Protein AF-A0A3D0M7G5-F1 (afdb_monomer)

Secondary structure (DSSP, 8-state):
---S---EEE-S-HHHHHH-SEEEEEEEES-TTS-TT-TTEEEE--TTSSS-EEEEEEEEEEEEGGG---------HHHHHHHHHHHHHHHT----HHHHHHHHT--------

Structure (mmCIF, N/CA/C/O backbone):
data_AF-A0A3D0M7G5-F1
#
_entry.id   AF-A0A3D0M7G5-F1
#
loop_
_atom_site.group_PDB
_atom_site.id
_atom_site.type_symbol
_atom_site.label_atom_id
_atom_site.label_alt_id
_atom_site.label_comp_id
_atom_site.label_asym_id
_atom_site.label_entity_id
_atom_site.label_seq_id
_atom_site.pdbx_PDB_ins_code
_atom_site.Cartn_x
_atom_site.Cartn_y
_atom_site.Cartn_z
_atom_site.occupancy
_atom_site.B_iso_or_equiv
_atom_site.auth_seq_id
_atom_site.auth_comp_id
_atom_site.auth_asym_id
_atom_site.auth_atom_id
_atom_site.pdbx_PDB_model_num
ATOM 1 N N . GLU A 1 1 ? -0.540 -16.260 7.891 1.00 42.69 1 GLU A N 1
ATOM 2 C CA . GLU A 1 1 ? -0.701 -14.827 7.541 1.00 42.69 1 GLU A CA 1
ATOM 3 C C . GLU A 1 1 ? -0.282 -13.992 8.746 1.00 42.69 1 GLU A C 1
ATOM 5 O O . GLU A 1 1 ? -0.493 -14.466 9.854 1.00 42.69 1 GLU A O 1
ATOM 10 N N . GLN A 1 2 ? 0.351 -12.820 8.593 1.00 46.84 2 GLN A N 1
ATOM 11 C CA . GLN A 1 2 ? 0.602 -11.974 9.773 1.00 46.84 2 GLN A CA 1
ATOM 12 C C . GLN A 1 2 ? -0.744 -11.446 10.289 1.00 46.84 2 GLN A C 1
ATOM 14 O O . GLN A 1 2 ? -1.400 -10.679 9.589 1.00 46.84 2 GLN A O 1
ATOM 19 N N . GLY A 1 3 ? -1.173 -11.926 11.460 1.00 53.62 3 GLY A N 1
ATOM 20 C CA . GLY A 1 3 ? -2.425 -11.539 12.109 1.00 53.62 3 GLY A CA 1
ATOM 21 C C . GLY A 1 3 ? -2.358 -10.131 12.704 1.00 53.62 3 GLY A C 1
ATOM 22 O O . GLY A 1 3 ? -1.311 -9.717 13.200 1.00 53.62 3 GLY A O 1
ATOM 23 N N . GLY A 1 4 ? -3.474 -9.403 12.630 1.00 77.25 4 GLY A N 1
ATOM 24 C CA . GLY A 1 4 ? -3.638 -8.046 13.159 1.00 77.25 4 GLY A CA 1
ATOM 25 C C . GLY A 1 4 ? -4.325 -7.093 12.176 1.00 77.25 4 GLY A C 1
ATOM 26 O O . GLY A 1 4 ? -4.282 -7.295 10.961 1.00 77.25 4 GLY A O 1
ATOM 27 N N . VAL A 1 5 ? -4.955 -6.043 12.708 1.00 87.31 5 VAL A N 1
ATOM 28 C CA . VAL A 1 5 ? -5.423 -4.902 11.909 1.00 87.31 5 VAL A CA 1
ATOM 29 C C . VAL A 1 5 ? -4.198 -4.094 11.495 1.00 87.31 5 VAL A C 1
ATOM 31 O O . VAL A 1 5 ? -3.387 -3.713 12.338 1.00 87.31 5 VAL A O 1
ATOM 34 N N . ARG A 1 6 ? -4.037 -3.859 10.192 1.00 91.38 6 ARG A N 1
ATOM 35 C CA . ARG A 1 6 ? -2.918 -3.083 9.652 1.00 91.38 6 ARG A CA 1
ATOM 36 C C . ARG A 1 6 ? -3.380 -2.187 8.508 1.00 91.38 6 ARG A C 1
ATOM 38 O O . ARG A 1 6 ? -4.267 -2.606 7.759 1.00 91.38 6 ARG A O 1
ATOM 45 N N . PRO A 1 7 ? -2.758 -1.012 8.325 1.00 94.69 7 PRO A N 1
ATOM 46 C CA . PRO A 1 7 ? -2.998 -0.204 7.144 1.00 94.69 7 PRO A CA 1
ATOM 47 C C . PRO A 1 7 ? -2.583 -0.959 5.877 1.00 94.69 7 PRO A C 1
ATOM 49 O O . PRO A 1 7 ? -1.655 -1.779 5.876 1.00 94.69 7 PRO A O 1
ATOM 52 N N . VAL A 1 8 ? -3.280 -0.666 4.787 1.00 96.75 8 VAL A N 1
ATOM 53 C CA . VAL A 1 8 ? -2.975 -1.166 3.447 1.00 96.75 8 VAL A CA 1
ATOM 54 C C . VAL A 1 8 ? -3.086 -0.022 2.450 1.00 96.75 8 VAL A C 1
ATOM 56 O O . VAL A 1 8 ? -3.855 0.916 2.663 1.00 96.75 8 VAL A O 1
ATOM 59 N N . VAL A 1 9 ? -2.339 -0.109 1.354 1.00 97.69 9 VAL A N 1
ATOM 60 C CA . VAL A 1 9 ? -2.513 0.778 0.199 1.00 97.69 9 VAL A CA 1
ATOM 61 C C . VAL A 1 9 ? -3.336 0.036 -0.842 1.00 97.69 9 VAL A C 1
ATOM 63 O O . VAL A 1 9 ? -2.945 -1.050 -1.263 1.00 97.69 9 VAL A O 1
ATOM 66 N N . VAL A 1 10 ? -4.470 0.607 -1.251 1.00 98.12 10 VAL A N 1
ATOM 67 C CA . VAL A 1 10 ? -5.264 0.083 -2.371 1.00 98.12 10 VAL A CA 1
ATOM 68 C C . VAL A 1 10 ? -4.527 0.390 -3.674 1.00 98.12 10 VAL A C 1
ATOM 70 O O . VAL A 1 10 ? -4.207 1.543 -3.940 1.00 98.12 10 VAL A O 1
ATOM 73 N N . LEU A 1 11 ? -4.252 -0.652 -4.457 1.00 98.06 11 LEU A N 1
ATOM 74 C CA . LEU A 1 11 ? -3.514 -0.593 -5.726 1.00 98.06 11 LEU A CA 1
ATOM 75 C C . LEU A 1 11 ? -4.417 -0.798 -6.945 1.00 98.06 11 LEU A C 1
ATOM 77 O O . LEU A 1 11 ? -4.047 -0.482 -8.070 1.00 98.06 11 LEU A O 1
ATOM 81 N N . GLN A 1 12 ? -5.586 -1.399 -6.736 1.00 98.25 12 GLN A N 1
ATOM 82 C CA . GLN A 1 12 ? -6.529 -1.678 -7.808 1.00 98.25 12 GLN A CA 1
ATOM 83 C C . GLN A 1 12 ? -7.044 -0.373 -8.429 1.00 98.25 12 GLN A C 1
ATOM 85 O O . GLN A 1 12 ? -7.295 0.601 -7.722 1.00 98.25 12 GLN A O 1
ATOM 90 N N . ASN A 1 13 ? -7.230 -0.376 -9.750 1.00 97.31 13 ASN A N 1
ATOM 91 C CA . ASN A 1 13 ? -7.801 0.754 -10.480 1.00 97.31 13 ASN A CA 1
ATOM 92 C C . ASN A 1 13 ? -9.249 1.059 -10.047 1.00 97.31 13 ASN A C 1
ATOM 94 O O . ASN A 1 13 ? -9.960 0.191 -9.530 1.00 97.31 13 ASN A O 1
ATOM 98 N N . ASP A 1 14 ? -9.705 2.278 -10.329 1.00 97.38 14 ASP A N 1
ATOM 99 C CA . ASP A 1 14 ? -11.009 2.777 -9.880 1.00 97.38 14 ASP A CA 1
ATOM 100 C C . ASP A 1 14 ? -12.196 1.969 -10.410 1.00 97.38 14 ASP A C 1
ATOM 102 O O . ASP A 1 14 ? -13.146 1.713 -9.671 1.00 97.38 14 ASP A O 1
ATOM 106 N N . GLN A 1 15 ? -12.135 1.491 -11.656 1.00 97.81 15 GLN A N 1
ATOM 107 C CA . GLN A 1 15 ? -13.209 0.678 -12.229 1.00 97.81 15 GLN A CA 1
ATOM 108 C C . GLN A 1 15 ? -13.353 -0.660 -11.490 1.00 97.81 15 GLN A C 1
ATOM 110 O O . GLN A 1 15 ? -14.467 -1.089 -11.177 1.00 97.81 15 GLN A O 1
ATOM 115 N N . GLY A 1 16 ? -12.228 -1.303 -11.166 1.00 97.56 16 GLY A N 1
ATOM 116 C CA . GLY A 1 16 ? -12.200 -2.502 -10.335 1.00 97.56 16 GLY A CA 1
ATOM 117 C C . GLY A 1 16 ? -12.715 -2.213 -8.927 1.00 97.56 16 GLY A C 1
ATOM 118 O O . GLY A 1 16 ? -13.548 -2.959 -8.409 1.00 97.56 16 GLY A O 1
ATOM 119 N N . ASN A 1 17 ? -12.282 -1.095 -8.331 1.00 97.38 17 ASN A N 1
ATOM 120 C CA . ASN A 1 17 ? -12.744 -0.654 -7.014 1.00 97.38 17 ASN A CA 1
ATOM 121 C C . ASN A 1 17 ? -14.240 -0.360 -6.984 1.00 97.38 17 ASN A C 1
ATOM 123 O O . ASN A 1 17 ? -14.847 -0.530 -5.934 1.00 97.38 17 ASN A O 1
ATOM 127 N N . LEU A 1 18 ? -14.852 0.050 -8.092 1.00 97.19 18 LEU A N 1
ATOM 128 C CA . LEU A 1 18 ? -16.287 0.298 -8.163 1.00 97.19 18 LEU A CA 1
ATOM 129 C C . LEU A 1 18 ? -17.079 -1.010 -8.298 1.00 97.19 18 LEU A C 1
ATOM 131 O O . LEU A 1 18 ? -18.015 -1.241 -7.537 1.00 97.19 18 LEU A O 1
ATOM 135 N N . CYS A 1 19 ? -16.684 -1.883 -9.227 1.00 97.31 19 CYS A N 1
ATOM 136 C CA . CYS A 1 19 ? -17.498 -3.036 -9.622 1.00 97.31 19 CYS A CA 1
ATOM 137 C C . CYS A 1 19 ? -17.236 -4.322 -8.830 1.00 97.31 19 CYS A C 1
ATOM 139 O O . CYS A 1 19 ? -18.126 -5.164 -8.736 1.00 97.31 19 CYS A O 1
ATOM 141 N N . SER A 1 20 ? -16.031 -4.511 -8.289 1.00 96.38 20 SER A N 1
ATOM 142 C CA . SER A 1 20 ? -15.657 -5.769 -7.634 1.00 96.38 20 SER A CA 1
ATOM 143 C C . SER A 1 20 ? -16.056 -5.787 -6.151 1.00 96.38 20 SER A C 1
ATOM 145 O O . SER A 1 20 ? -15.963 -4.752 -5.485 1.00 96.38 20 SER A O 1
ATOM 147 N N . PRO A 1 21 ? -16.436 -6.941 -5.569 1.00 97.88 21 PRO A N 1
ATOM 148 C CA . PRO A 1 21 ? -16.529 -7.093 -4.113 1.00 97.88 21 PRO A CA 1
ATOM 149 C C . PRO A 1 21 ? -15.152 -7.075 -3.421 1.00 97.88 21 PRO A C 1
ATOM 151 O O . PRO A 1 21 ? -15.079 -6.951 -2.199 1.00 97.88 21 PRO A O 1
ATOM 154 N N . THR A 1 22 ? -14.058 -7.174 -4.182 1.00 98.25 22 THR A N 1
ATOM 155 C CA . THR A 1 22 ? -12.684 -7.200 -3.672 1.00 98.25 22 THR A CA 1
ATOM 156 C C . THR A 1 22 ? -11.846 -6.015 -4.154 1.00 98.25 22 THR A C 1
ATOM 158 O O . THR A 1 22 ? -12.162 -5.356 -5.147 1.00 98.25 22 THR A O 1
ATOM 161 N N . VAL A 1 23 ? -10.732 -5.775 -3.466 1.00 98.31 23 VAL A N 1
ATOM 162 C CA . VAL A 1 23 ? -9.673 -4.835 -3.853 1.00 98.31 23 VAL A CA 1
ATOM 163 C C . VAL A 1 23 ? -8.315 -5.528 -3.854 1.00 98.31 23 VAL A C 1
ATOM 165 O O . VAL A 1 23 ? -8.090 -6.449 -3.072 1.00 98.31 23 VAL A O 1
ATOM 168 N N . ILE A 1 24 ? -7.392 -5.073 -4.696 1.00 98.50 24 ILE A N 1
ATOM 169 C CA . ILE A 1 24 ? -5.976 -5.459 -4.641 1.00 98.50 24 ILE A CA 1
ATOM 170 C C . ILE A 1 24 ? -5.253 -4.422 -3.788 1.00 98.50 24 ILE A C 1
ATOM 172 O O . ILE A 1 24 ? -5.376 -3.222 -4.044 1.00 98.50 24 ILE A O 1
ATOM 176 N N . ALA A 1 25 ? -4.518 -4.869 -2.772 1.00 98.00 25 ALA A N 1
ATOM 177 C CA . ALA A 1 25 ? -3.846 -3.981 -1.835 1.00 98.00 25 ALA A CA 1
ATOM 178 C C . ALA A 1 25 ? -2.465 -4.497 -1.410 1.00 98.00 25 ALA A C 1
ATOM 180 O O . ALA A 1 25 ? -2.254 -5.705 -1.281 1.00 98.00 25 ALA A O 1
ATOM 181 N N . ALA A 1 26 ? -1.541 -3.572 -1.144 1.00 97.50 26 ALA A N 1
ATOM 182 C CA . ALA A 1 26 ? -0.239 -3.852 -0.541 1.00 97.50 26 ALA A CA 1
ATOM 183 C C . ALA A 1 26 ? -0.257 -3.603 0.970 1.00 97.50 26 ALA A C 1
ATOM 185 O O . ALA A 1 26 ? -0.890 -2.665 1.464 1.00 97.50 26 ALA A O 1
ATOM 186 N N . ALA A 1 27 ? 0.464 -4.441 1.711 1.00 95.06 27 ALA A N 1
ATOM 187 C CA . ALA A 1 27 ? 0.612 -4.293 3.153 1.00 95.06 27 ALA A CA 1
ATOM 188 C C . ALA A 1 27 ? 1.472 -3.076 3.528 1.00 95.06 27 ALA A C 1
ATOM 190 O O . ALA A 1 27 ? 2.490 -2.813 2.890 1.00 95.06 27 ALA A O 1
ATOM 191 N N . VAL A 1 28 ? 1.116 -2.398 4.622 1.00 94.75 28 VAL A N 1
ATOM 192 C CA . VAL A 1 28 ? 1.945 -1.354 5.238 1.00 94.75 28 VAL A CA 1
ATOM 193 C C . VAL A 1 28 ? 2.497 -1.854 6.572 1.00 94.75 28 VAL A C 1
ATOM 195 O O . VAL A 1 28 ? 1.790 -2.494 7.355 1.00 94.75 28 VAL A O 1
ATOM 198 N N . THR A 1 29 ? 3.771 -1.571 6.844 1.00 91.56 29 THR A N 1
ATOM 199 C CA . THR A 1 29 ? 4.440 -1.899 8.109 1.00 91.56 29 THR A CA 1
ATOM 200 C C . THR A 1 29 ? 5.117 -0.678 8.706 1.00 91.56 29 THR A C 1
ATOM 202 O O . THR A 1 29 ? 5.769 0.088 8.010 1.00 91.56 29 THR A O 1
ATOM 205 N N . SER A 1 30 ? 5.060 -0.531 10.024 1.00 89.56 30 SER A N 1
ATOM 206 C CA . SER A 1 30 ? 5.774 0.531 10.740 1.00 89.56 30 SER A CA 1
ATOM 207 C C . SER A 1 30 ? 7.205 0.131 11.146 1.00 89.56 30 SER A C 1
ATOM 209 O O . SER A 1 30 ? 7.757 0.655 12.119 1.00 89.56 30 SER A O 1
ATOM 211 N N . LYS A 1 31 ? 7.763 -0.917 10.524 1.00 83.62 31 LYS A N 1
ATOM 212 C CA . LYS A 1 31 ? 9.100 -1.466 10.813 1.00 83.62 31 LYS A CA 1
ATOM 213 C C . LYS A 1 31 ? 10.108 -0.938 9.791 1.00 83.62 31 LYS A C 1
ATOM 215 O O . LYS A 1 31 ? 10.635 -1.701 8.991 1.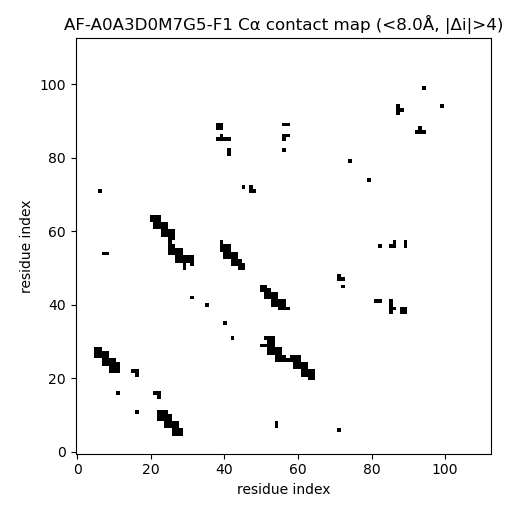00 83.62 31 LYS A O 1
ATOM 220 N N . VAL A 1 32 ? 10.364 0.366 9.848 1.00 70.44 32 VAL A N 1
ATOM 221 C CA . VAL A 1 32 ? 11.146 1.124 8.851 1.00 70.44 32 VAL A CA 1
ATOM 222 C C . VAL A 1 32 ? 12.637 0.732 8.815 1.00 70.44 32 VAL A C 1
ATOM 224 O O . VAL A 1 32 ? 13.304 0.925 7.812 1.00 70.44 32 VAL A O 1
ATOM 227 N N . GLY A 1 33 ? 13.173 0.110 9.873 1.00 63.25 33 GLY A N 1
ATOM 228 C CA . GLY A 1 33 ? 14.605 -0.214 9.985 1.00 63.25 33 GLY A CA 1
ATOM 229 C C . GLY A 1 33 ? 15.063 -1.557 9.400 1.00 63.25 33 GLY A C 1
ATOM 230 O O . GLY A 1 33 ? 16.238 -1.893 9.515 1.00 63.25 33 GLY A O 1
ATOM 231 N N . LYS A 1 34 ? 14.176 -2.372 8.814 1.00 62.19 34 LYS A N 1
ATOM 232 C CA . LYS A 1 34 ? 14.568 -3.666 8.224 1.00 62.19 34 LYS A CA 1
ATOM 233 C C . LYS A 1 34 ? 14.559 -3.577 6.704 1.00 62.19 34 LYS A C 1
ATOM 235 O O . LYS A 1 34 ? 13.516 -3.312 6.125 1.00 62.19 34 LYS A O 1
ATOM 240 N N . LYS A 1 35 ? 15.698 -3.909 6.081 1.00 66.75 35 LYS A N 1
ATOM 241 C CA . LYS A 1 35 ? 15.849 -4.044 4.621 1.00 66.75 35 LYS A CA 1
ATOM 242 C C . LYS A 1 35 ? 15.457 -2.777 3.838 1.00 66.75 35 LYS A C 1
ATOM 244 O O . LYS A 1 35 ? 14.788 -2.869 2.814 1.00 66.75 35 LYS A O 1
ATOM 249 N N . THR A 1 36 ? 15.921 -1.617 4.302 1.00 68.12 36 THR A N 1
ATOM 250 C CA . THR A 1 36 ? 15.709 -0.296 3.673 1.00 68.12 36 THR A CA 1
ATOM 251 C C . THR A 1 36 ? 16.151 -0.216 2.208 1.00 68.12 36 THR A C 1
ATOM 253 O O . THR A 1 36 ? 15.701 0.657 1.480 1.00 68.12 36 THR A O 1
ATOM 256 N N . TRP A 1 37 ? 17.017 -1.131 1.769 1.00 78.00 37 TR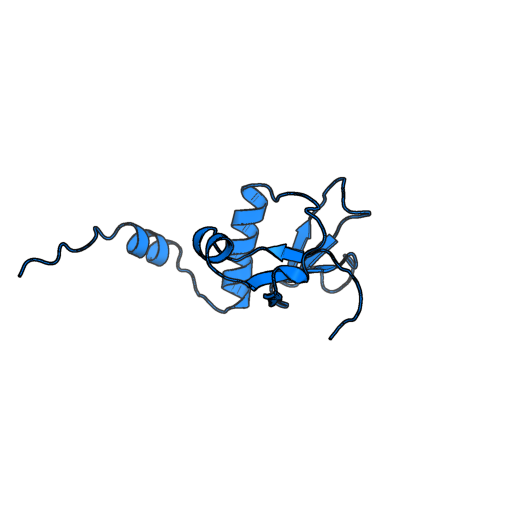P A N 1
ATOM 257 C CA . TRP A 1 37 ? 17.528 -1.222 0.403 1.00 78.00 37 TRP A CA 1
ATOM 258 C C . TRP A 1 37 ? 16.605 -1.973 -0.569 1.00 78.00 37 TRP A C 1
ATOM 260 O O . TRP A 1 37 ? 16.912 -2.034 -1.757 1.00 78.00 37 TRP A O 1
ATOM 270 N N . GLN A 1 38 ? 15.506 -2.584 -0.106 1.00 86.75 38 GLN A N 1
ATOM 271 C CA . GLN A 1 38 ? 14.639 -3.352 -1.001 1.00 86.75 38 GLN A CA 1
ATOM 272 C C . GLN A 1 38 ? 13.971 -2.437 -2.039 1.00 86.75 38 GLN A C 1
ATOM 274 O O . GLN A 1 38 ? 13.277 -1.488 -1.666 1.00 86.75 38 GLN A O 1
ATOM 279 N N . PRO A 1 39 ? 14.110 -2.732 -3.345 1.00 89.25 39 PRO A N 1
ATOM 280 C CA . PRO A 1 39 ? 13.598 -1.853 -4.392 1.00 89.25 39 PRO A CA 1
ATOM 281 C C . PRO A 1 39 ? 12.066 -1.749 -4.373 1.00 89.25 39 PRO A C 1
ATOM 283 O O . PRO A 1 39 ? 11.526 -0.715 -4.755 1.00 89.25 39 PRO A O 1
ATOM 286 N N . THR A 1 40 ? 11.372 -2.758 -3.837 1.00 91.62 40 THR A N 1
ATOM 287 C CA . THR A 1 40 ? 9.907 -2.826 -3.696 1.00 91.62 40 THR A CA 1
ATOM 288 C C . THR A 1 40 ? 9.354 -2.048 -2.497 1.00 91.62 40 THR A C 1
ATOM 290 O O . THR A 1 40 ? 8.143 -2.021 -2.283 1.00 91.62 40 THR A O 1
ATOM 293 N N . HIS A 1 41 ? 10.215 -1.428 -1.683 1.00 94.06 41 HIS A N 1
ATOM 294 C CA . HIS A 1 41 ? 9.801 -0.710 -0.475 1.00 94.06 41 HIS A CA 1
ATOM 295 C C . HIS A 1 41 ? 9.576 0.764 -0.767 1.00 94.06 41 HIS A C 1
ATOM 297 O O . HIS A 1 41 ? 10.443 1.414 -1.350 1.00 94.06 41 HIS A O 1
ATOM 303 N N . LEU A 1 42 ? 8.443 1.306 -0.329 1.00 93.25 42 LEU A N 1
ATOM 304 C CA . LEU A 1 42 ? 8.167 2.742 -0.379 1.00 93.25 42 LEU A CA 1
ATOM 305 C C . LEU A 1 42 ? 7.914 3.273 1.029 1.00 93.25 42 LEU A C 1
ATOM 307 O O . LEU A 1 42 ? 6.947 2.871 1.676 1.00 93.25 42 LEU A O 1
ATOM 311 N N . THR A 1 43 ? 8.754 4.194 1.491 1.00 93.06 43 THR A N 1
ATOM 312 C CA . THR A 1 43 ? 8.531 4.892 2.760 1.00 93.06 43 THR A CA 1
ATOM 313 C C . THR A 1 43 ? 7.417 5.922 2.598 1.00 93.06 43 THR A C 1
ATOM 315 O O . THR A 1 43 ? 7.402 6.698 1.645 1.00 93.06 43 THR A O 1
ATOM 318 N N . ILE A 1 44 ? 6.482 5.933 3.543 1.00 92.50 44 ILE A N 1
ATOM 319 C CA . ILE A 1 44 ? 5.370 6.874 3.600 1.00 92.50 44 ILE A CA 1
ATOM 320 C C . ILE A 1 44 ? 5.259 7.483 4.996 1.00 92.50 44 ILE A C 1
ATOM 322 O O . ILE A 1 44 ? 5.407 6.801 6.013 1.00 92.50 44 ILE A O 1
ATOM 326 N N . THR A 1 45 ? 4.910 8.763 5.015 1.00 90.56 45 THR A N 1
ATOM 327 C CA . THR A 1 45 ? 4.577 9.519 6.220 1.00 90.56 45 THR A CA 1
ATOM 328 C C . THR A 1 45 ? 3.185 10.103 6.030 1.00 90.56 45 THR A C 1
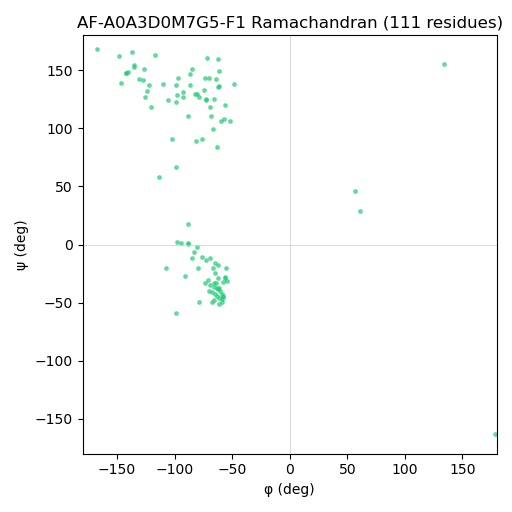ATOM 330 O O . THR A 1 45 ? 2.871 10.658 4.975 1.00 90.56 45 THR A O 1
ATOM 333 N N . ASN A 1 46 ? 2.321 9.943 7.028 1.00 89.50 46 ASN A N 1
ATOM 334 C CA . ASN A 1 46 ? 0.977 10.507 7.032 1.00 89.50 46 ASN A CA 1
ATOM 335 C C . ASN A 1 46 ? 0.602 10.873 8.478 1.00 89.50 46 ASN A C 1
ATOM 337 O O . ASN A 1 46 ? 0.881 10.063 9.359 1.00 89.50 46 ASN A O 1
ATOM 341 N N . PRO A 1 47 ? -0.045 12.024 8.737 1.00 87.19 47 PRO A N 1
ATOM 342 C CA . PRO A 1 47 ? -0.461 12.415 10.089 1.00 87.19 47 PRO A CA 1
ATOM 343 C C . PRO A 1 47 ? -1.351 11.389 10.804 1.00 87.19 47 PRO A C 1
ATOM 345 O O . PRO A 1 47 ? -1.328 11.301 12.026 1.00 87.19 47 PRO A O 1
ATOM 348 N N . ASN A 1 48 ? -2.111 10.594 10.046 1.00 88.81 48 ASN A N 1
ATOM 349 C CA . ASN A 1 48 ? -2.998 9.560 10.579 1.00 88.81 48 ASN A CA 1
ATOM 350 C C . ASN A 1 48 ? -2.290 8.207 10.773 1.00 88.81 48 ASN A C 1
ATOM 352 O O . ASN A 1 48 ? -2.917 7.227 11.175 1.00 88.81 48 ASN A O 1
ATOM 356 N N . LEU A 1 49 ? -0.989 8.126 10.478 1.00 88.94 49 LEU A N 1
ATOM 357 C CA . LEU A 1 49 ? -0.147 6.999 10.858 1.00 88.94 49 LEU A CA 1
ATOM 358 C C . LEU A 1 49 ? 0.628 7.368 12.129 1.00 88.94 49 LEU A C 1
ATOM 360 O O . LEU A 1 49 ? 1.197 8.453 12.205 1.00 88.94 49 LEU A O 1
ATOM 364 N N . PRO A 1 50 ? 0.736 6.460 13.114 1.00 85.38 50 PRO A N 1
ATOM 365 C CA . PRO A 1 50 ? 1.406 6.756 14.384 1.00 85.38 50 PRO A CA 1
ATOM 366 C C . PRO A 1 50 ? 2.913 7.025 14.240 1.00 85.38 50 PRO A C 1
ATOM 368 O O . PRO A 1 50 ? 3.552 7.484 15.182 1.00 85.38 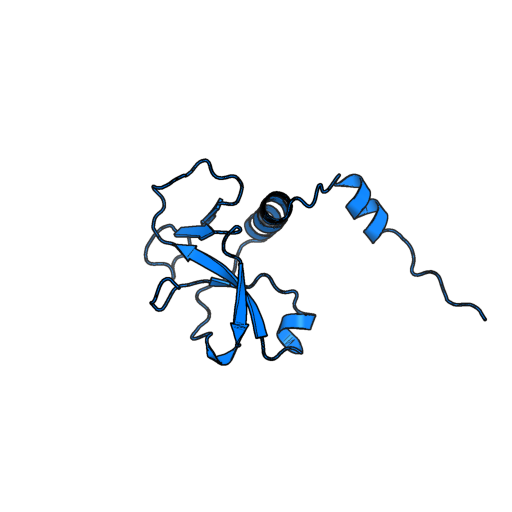50 PRO A O 1
ATOM 371 N N . LYS A 1 51 ? 3.502 6.661 13.097 1.00 90.12 51 LYS A N 1
ATOM 372 C CA . LYS A 1 51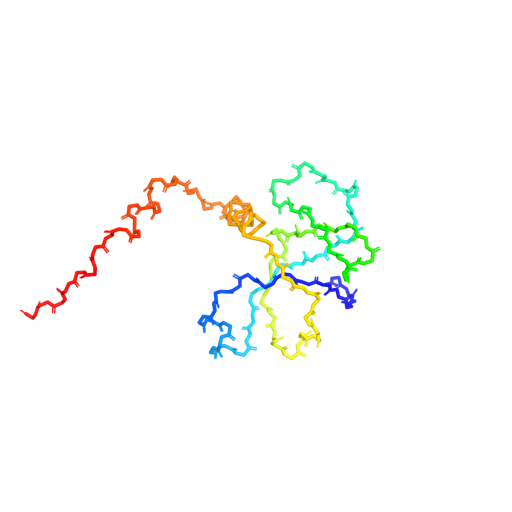 ? 4.906 6.865 12.735 1.00 90.12 51 LYS A CA 1
ATOM 373 C C . LYS A 1 51 ? 5.104 6.599 11.247 1.00 90.12 51 LYS A C 1
ATOM 375 O O . LYS A 1 51 ? 4.254 5.971 10.603 1.00 90.12 51 LYS A O 1
ATOM 380 N N . ASP A 1 52 ? 6.274 6.983 10.750 1.00 91.00 52 ASP A N 1
ATOM 381 C CA . ASP A 1 52 ? 6.750 6.596 9.426 1.00 91.00 52 ASP A CA 1
ATOM 382 C C . ASP A 1 52 ? 6.589 5.094 9.204 1.00 91.00 52 ASP A C 1
ATOM 384 O O . ASP A 1 52 ? 6.801 4.254 10.092 1.00 91.00 52 ASP A O 1
ATOM 388 N N . SER A 1 53 ? 6.143 4.763 8.003 1.00 93.50 53 SER A N 1
ATOM 389 C CA . SER A 1 53 ? 5.766 3.414 7.624 1.00 93.50 53 SER A CA 1
ATOM 390 C C . SER A 1 53 ? 6.300 3.085 6.238 1.00 93.50 53 SER A C 1
ATOM 392 O O . SER A 1 53 ? 6.735 3.957 5.497 1.00 93.50 53 SER A O 1
ATOM 394 N N . VAL A 1 54 ? 6.284 1.806 5.889 1.00 94.44 54 VAL A N 1
ATOM 395 C CA . VAL A 1 54 ? 6.778 1.291 4.614 1.00 94.44 54 VAL A CA 1
ATOM 396 C C . VAL A 1 54 ? 5.677 0.47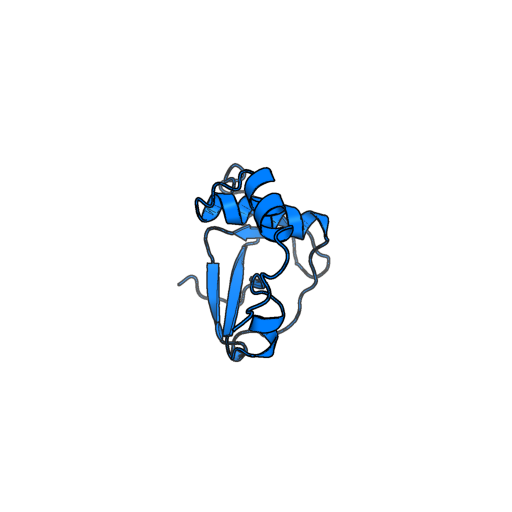6 3.954 1.00 94.44 54 VAL A C 1
ATOM 398 O O . VAL A 1 54 ? 5.129 -0.444 4.569 1.00 94.44 54 VAL A O 1
ATOM 401 N N . VAL A 1 55 ? 5.358 0.811 2.708 1.00 95.62 55 VAL A N 1
ATOM 402 C CA . VAL A 1 55 ? 4.527 -0.002 1.817 1.00 95.62 55 VAL A CA 1
ATOM 403 C C . VAL A 1 55 ? 5.396 -1.124 1.255 1.00 95.62 55 VAL A C 1
ATOM 405 O O . VAL A 1 55 ? 6.473 -0.870 0.715 1.00 95.62 55 VAL A O 1
ATOM 408 N N . LEU A 1 56 ? 4.928 -2.361 1.398 1.00 95.44 56 LEU A N 1
ATOM 409 C CA . LEU A 1 56 ? 5.623 -3.573 0.968 1.00 95.44 56 LEU A CA 1
ATOM 410 C C . LEU A 1 56 ? 5.005 -4.063 -0.345 1.00 95.44 56 LEU A C 1
ATOM 412 O O . LEU A 1 56 ? 4.028 -4.820 -0.322 1.00 95.44 56 LEU A O 1
ATOM 416 N N . LEU A 1 57 ? 5.530 -3.616 -1.489 1.00 95.94 57 LEU A N 1
ATOM 417 C CA . LEU A 1 57 ? 4.955 -3.958 -2.799 1.00 95.94 57 LEU A CA 1
ATOM 418 C C . LEU A 1 57 ? 5.215 -5.414 -3.206 1.00 95.94 57 LEU A C 1
ATOM 420 O O . LEU A 1 57 ? 4.512 -5.940 -4.057 1.00 95.94 57 LEU A O 1
ATOM 424 N N . GLU A 1 58 ? 6.113 -6.111 -2.513 1.00 94.44 58 GLU A N 1
ATOM 425 C CA . GLU A 1 58 ? 6.251 -7.565 -2.609 1.00 94.44 58 GLU A CA 1
ATOM 426 C C . GLU A 1 58 ? 5.148 -8.334 -1.848 1.00 94.44 58 GLU A C 1
ATOM 428 O O . GLU A 1 58 ? 5.026 -9.552 -1.976 1.00 94.44 58 GLU A O 1
ATOM 433 N N . GLN A 1 59 ? 4.339 -7.653 -1.023 1.00 95.19 59 GLN A N 1
ATOM 434 C CA . GLN A 1 59 ? 3.261 -8.252 -0.223 1.00 95.19 59 GLN A CA 1
ATOM 435 C C . GLN A 1 59 ? 1.871 -7.789 -0.675 1.00 95.19 59 GLN A C 1
ATOM 437 O O . GLN A 1 59 ? 1.086 -7.255 0.118 1.00 95.19 59 GLN A O 1
ATOM 442 N N . ILE A 1 60 ? 1.550 -8.035 -1.943 1.00 96.75 60 ILE A N 1
ATOM 443 C CA . ILE A 1 60 ? 0.249 -7.710 -2.538 1.00 96.75 60 ILE A CA 1
ATOM 444 C C . ILE A 1 60 ? -0.752 -8.843 -2.309 1.00 96.75 60 ILE A C 1
ATOM 446 O O . ILE A 1 60 ? -0.422 -10.026 -2.418 1.00 96.75 60 ILE A O 1
ATOM 450 N N . ARG A 1 61 ? -1.989 -8.483 -1.957 1.00 96.50 61 ARG A N 1
ATOM 451 C CA . ARG A 1 61 ? -3.087 -9.424 -1.710 1.00 96.50 61 ARG A CA 1
ATOM 452 C C . ARG A 1 61 ? -4.406 -8.872 -2.229 1.00 96.50 61 ARG A C 1
ATOM 454 O O . ARG A 1 61 ? -4.661 -7.674 -2.139 1.00 96.50 61 ARG A O 1
ATOM 461 N N . THR A 1 62 ? -5.276 -9.770 -2.675 1.00 98.12 62 THR A N 1
ATOM 462 C CA . THR A 1 62 ? -6.692 -9.463 -2.886 1.00 98.12 62 THR A CA 1
ATOM 463 C C . THR A 1 62 ? -7.429 -9.562 -1.553 1.00 98.12 62 THR A C 1
ATOM 465 O O . THR A 1 62 ? -7.296 -10.551 -0.830 1.00 98.12 62 THR A O 1
ATOM 468 N N . LEU A 1 63 ? -8.191 -8.529 -1.208 1.00 97.06 63 LEU A N 1
ATOM 469 C CA . LEU A 1 63 ? -8.962 -8.420 0.027 1.00 97.06 63 LEU A CA 1
ATOM 470 C C . LEU A 1 63 ? -10.435 -8.211 -0.314 1.00 97.06 63 LEU A C 1
ATOM 472 O O . LEU A 1 63 ? -10.759 -7.413 -1.187 1.00 97.06 63 LEU A O 1
ATOM 476 N N . ASP A 1 64 ? -1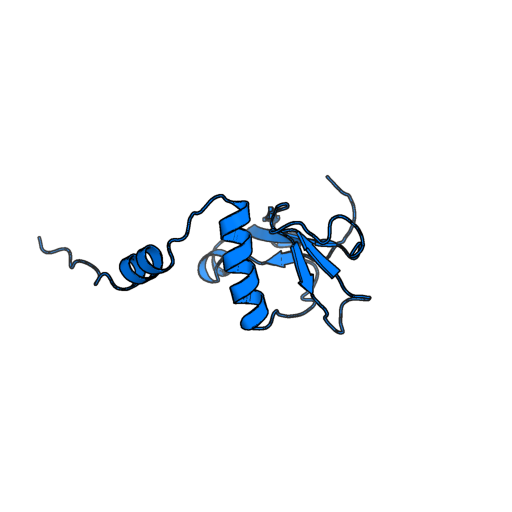1.333 -8.886 0.399 1.00 97.69 64 ASP A N 1
ATOM 477 C CA . ASP A 1 64 ? -12.752 -8.520 0.405 1.00 97.69 64 ASP A CA 1
ATOM 478 C C . ASP A 1 64 ? -12.908 -7.105 0.987 1.00 97.69 64 ASP A C 1
ATOM 480 O O . ASP A 1 64 ? -12.287 -6.786 2.008 1.00 97.69 64 ASP A O 1
ATOM 484 N N . LYS A 1 65 ? -13.732 -6.257 0.359 1.00 97.19 65 LYS A N 1
ATOM 485 C CA . LYS A 1 65 ? -14.005 -4.889 0.831 1.00 97.19 65 LYS A CA 1
ATOM 486 C C . LYS A 1 65 ? -14.530 -4.846 2.265 1.00 97.19 65 LYS A C 1
ATOM 488 O O . LYS A 1 65 ? -14.240 -3.885 2.968 1.00 97.19 65 LYS A O 1
ATOM 493 N N . LYS A 1 66 ? -15.218 -5.892 2.735 1.00 96.94 66 LYS A N 1
ATOM 494 C CA . LYS A 1 66 ? -15.683 -6.028 4.130 1.00 96.94 66 LYS A CA 1
ATOM 495 C C . LYS A 1 66 ? -14.542 -6.063 5.151 1.00 96.94 66 LYS A C 1
ATOM 497 O O . LYS A 1 66 ? -14.783 -5.875 6.337 1.00 96.94 66 LYS A O 1
ATOM 502 N N . ARG A 1 67 ? -13.305 -6.334 4.715 1.00 96.25 67 ARG A N 1
ATOM 503 C CA . ARG A 1 67 ? -12.106 -6.304 5.569 1.00 96.25 67 ARG A CA 1
ATOM 504 C C . ARG A 1 67 ? -11.506 -4.903 5.706 1.00 96.25 67 ARG A C 1
ATOM 506 O O . ARG A 1 67 ? -10.604 -4.730 6.525 1.00 96.25 67 ARG A O 1
ATOM 513 N N . LEU A 1 68 ? -11.940 -3.937 4.894 1.00 96.12 68 LEU A N 1
ATOM 514 C CA . LEU A 1 68 ? -11.532 -2.541 5.025 1.00 96.12 68 LEU A CA 1
ATOM 515 C C . LEU A 1 68 ? -12.365 -1.889 6.130 1.00 96.12 68 LEU A C 1
ATOM 517 O O . LEU A 1 68 ? -13.586 -2.009 6.133 1.00 96.12 68 LEU A O 1
ATOM 521 N N . ILE A 1 69 ? -11.691 -1.221 7.062 1.00 95.69 69 ILE A N 1
ATOM 522 C CA . ILE A 1 69 ? -12.328 -0.637 8.249 1.00 95.69 69 ILE A CA 1
ATOM 523 C C . ILE A 1 69 ? -12.572 0.854 8.022 1.00 95.69 69 ILE A C 1
ATOM 525 O O . ILE A 1 69 ? -13.709 1.309 8.028 1.00 95.69 69 ILE A O 1
ATOM 529 N N . GLU A 1 70 ? -11.506 1.611 7.766 1.00 94.25 70 GLU A N 1
ATOM 530 C CA . GLU A 1 70 ? -11.571 3.057 7.571 1.00 94.25 70 GLU A CA 1
ATOM 531 C C . GLU A 1 70 ? -10.504 3.544 6.584 1.00 94.25 70 GLU A C 1
ATOM 533 O O . GLU A 1 70 ? -9.518 2.853 6.299 1.00 94.25 70 GLU A O 1
ATOM 538 N N . LYS A 1 71 ? -10.695 4.759 6.060 1.00 95.00 71 LYS A N 1
ATOM 539 C CA . LYS A 1 71 ? -9.711 5.426 5.206 1.00 95.00 71 LYS A CA 1
ATOM 540 C C . LYS A 1 71 ? -8.731 6.220 6.072 1.00 95.00 71 LYS A C 1
ATOM 542 O O . LYS A 1 71 ? -9.082 7.275 6.582 1.00 95.00 71 LYS A O 1
ATOM 547 N N . VAL A 1 72 ? -7.481 5.760 6.142 1.00 93.75 72 VAL A N 1
ATOM 548 C CA . VAL A 1 72 ? -6.399 6.459 6.865 1.00 93.75 72 VAL A CA 1
ATOM 549 C C . VAL A 1 72 ? -5.980 7.749 6.152 1.00 93.75 72 VAL A C 1
ATOM 551 O O . VAL A 1 72 ? -5.724 8.764 6.785 1.00 93.75 72 VAL A O 1
ATOM 554 N N . GLY A 1 73 ? -5.901 7.739 4.822 1.00 94.19 73 GLY A N 1
ATOM 555 C CA . GLY A 1 73 ? -5.414 8.883 4.058 1.00 94.19 73 GLY A CA 1
ATOM 556 C C . GLY A 1 73 ? -5.379 8.616 2.561 1.00 94.19 73 GLY A C 1
ATOM 557 O O . GLY A 1 73 ? -6.024 7.689 2.070 1.00 94.19 73 GLY A O 1
ATOM 558 N N . SER A 1 74 ? -4.635 9.450 1.837 1.00 94.44 74 SER A N 1
ATOM 559 C CA . SER A 1 74 ? -4.363 9.281 0.406 1.00 94.44 74 SER A CA 1
ATOM 560 C C . SER A 1 74 ? -2.878 9.525 0.146 1.00 94.44 74 SER A C 1
ATOM 562 O O . SER A 1 74 ? -2.229 10.239 0.912 1.00 94.44 74 SER A O 1
ATOM 564 N N . LEU A 1 75 ? -2.351 8.927 -0.917 1.00 94.25 75 LEU A N 1
ATOM 565 C CA . LEU A 1 75 ? -0.979 9.151 -1.365 1.00 94.25 75 LEU A CA 1
ATOM 566 C C . LEU A 1 75 ? -0.906 10.387 -2.265 1.00 94.25 75 LEU A C 1
ATOM 568 O O . LEU A 1 75 ? -1.874 10.717 -2.955 1.00 94.25 75 LEU A O 1
ATOM 572 N N . SER A 1 76 ? 0.241 11.064 -2.269 1.00 95.06 76 SER A N 1
ATOM 573 C CA . SER A 1 76 ? 0.514 12.134 -3.230 1.00 95.06 76 SER A CA 1
ATOM 574 C C . SER A 1 76 ? 0.749 11.562 -4.633 1.00 95.06 76 SER A C 1
ATOM 576 O O . SER A 1 76 ? 1.116 10.399 -4.790 1.00 95.06 76 SER A O 1
ATOM 578 N N . LEU A 1 77 ? 0.607 12.389 -5.674 1.00 93.81 77 LEU A N 1
ATOM 579 C CA . LEU A 1 77 ? 0.884 11.964 -7.054 1.00 93.81 77 LEU A CA 1
ATOM 580 C C . LEU A 1 77 ? 2.322 11.456 -7.246 1.00 93.81 77 LEU A C 1
ATOM 582 O O . LEU A 1 77 ? 2.554 10.563 -8.054 1.00 93.81 77 LEU A O 1
ATOM 586 N N . VAL A 1 78 ? 3.282 12.008 -6.498 1.00 94.69 78 VAL A N 1
ATOM 587 C CA . VAL A 1 78 ? 4.681 11.558 -6.521 1.00 94.69 78 VAL A CA 1
ATOM 588 C C . VAL A 1 78 ? 4.789 10.140 -5.961 1.00 94.69 78 VAL A C 1
ATOM 590 O O . VAL A 1 78 ? 5.353 9.267 -6.612 1.00 94.69 78 VAL A O 1
ATOM 593 N N . GLN A 1 79 ? 4.159 9.880 -4.813 1.00 95.25 79 GLN A N 1
ATOM 594 C CA . GLN A 1 79 ? 4.137 8.549 -4.201 1.00 95.25 79 GLN A CA 1
ATOM 595 C C . GLN A 1 79 ? 3.430 7.516 -5.083 1.00 95.25 79 GLN A C 1
ATOM 597 O O . GLN A 1 79 ? 3.880 6.379 -5.156 1.00 95.25 79 GLN A O 1
ATOM 602 N N . VAL A 1 80 ? 2.348 7.898 -5.772 1.00 95.25 80 VAL A N 1
ATOM 603 C CA . VAL A 1 80 ? 1.655 7.006 -6.718 1.00 95.25 80 VAL A CA 1
ATOM 604 C C . VAL A 1 80 ? 2.586 6.596 -7.864 1.00 95.25 80 VAL A C 1
ATOM 606 O O . VAL A 1 80 ? 2.708 5.408 -8.143 1.00 95.25 80 VAL A O 1
ATOM 609 N N . LYS A 1 81 ? 3.326 7.540 -8.460 1.00 94.06 81 LYS A N 1
ATOM 610 C CA . LYS A 1 81 ? 4.311 7.222 -9.512 1.00 94.06 81 LYS A CA 1
ATOM 611 C C . LYS A 1 81 ? 5.443 6.322 -9.011 1.00 94.06 81 LYS A C 1
ATOM 613 O O . LYS A 1 81 ? 5.888 5.430 -9.728 1.00 94.06 81 LYS A O 1
ATOM 618 N N . GLU A 1 82 ? 5.912 6.540 -7.783 1.00 94.06 82 GLU A N 1
ATOM 619 C CA . GLU A 1 82 ? 6.910 5.660 -7.168 1.00 94.06 82 GLU A CA 1
ATOM 620 C C . GLU A 1 82 ? 6.361 4.252 -6.918 1.00 94.06 82 GLU A C 1
ATOM 622 O O . GLU A 1 82 ? 7.090 3.278 -7.113 1.00 94.06 82 GLU A O 1
ATOM 627 N N . ILE A 1 83 ? 5.084 4.125 -6.535 1.00 95.88 83 ILE A N 1
ATOM 628 C CA . ILE A 1 83 ? 4.413 2.823 -6.458 1.00 95.88 83 ILE A CA 1
ATOM 629 C C . ILE A 1 83 ? 4.429 2.140 -7.819 1.00 95.88 83 ILE A C 1
ATOM 631 O O . ILE A 1 83 ? 4.842 0.987 -7.871 1.00 95.88 83 ILE A O 1
ATOM 635 N N . ASP A 1 84 ? 4.039 2.820 -8.897 1.00 94.38 84 ASP A N 1
ATOM 636 C CA . ASP A 1 84 ? 3.980 2.212 -10.232 1.00 94.38 84 ASP A CA 1
ATOM 637 C C . ASP A 1 84 ? 5.346 1.655 -10.663 1.00 94.38 84 ASP A C 1
ATOM 639 O O . ASP A 1 84 ? 5.449 0.505 -11.102 1.00 94.38 84 ASP A O 1
ATOM 643 N N . LEU A 1 85 ? 6.418 2.430 -10.459 1.00 91.62 85 LEU A N 1
ATOM 644 C CA . LEU A 1 85 ? 7.785 2.001 -10.761 1.00 91.62 85 LEU A CA 1
ATOM 645 C C . LEU A 1 85 ? 8.185 0.768 -9.940 1.00 91.62 85 LEU A C 1
ATOM 647 O O . LEU A 1 85 ? 8.639 -0.239 -10.483 1.00 91.62 85 LEU A O 1
ATOM 651 N N . LYS A 1 86 ? 8.002 0.830 -8.620 1.00 93.38 86 LYS A N 1
ATOM 652 C CA . LYS A 1 86 ? 8.422 -0.240 -7.706 1.00 93.38 86 LYS A CA 1
ATOM 653 C C . LYS A 1 86 ? 7.560 -1.495 -7.837 1.00 93.38 86 LYS A C 1
ATOM 655 O O . LYS A 1 86 ? 8.057 -2.601 -7.632 1.00 93.38 86 LYS A O 1
ATOM 660 N N . LEU A 1 87 ? 6.286 -1.341 -8.189 1.00 94.75 87 LEU A N 1
ATOM 661 C CA . LEU A 1 87 ? 5.371 -2.437 -8.491 1.00 94.75 87 LEU A CA 1
ATOM 662 C C . LEU A 1 87 ? 5.807 -3.133 -9.780 1.00 94.75 87 LEU A C 1
ATOM 664 O O . LEU A 1 87 ? 5.876 -4.358 -9.810 1.00 94.75 87 LEU A O 1
ATOM 668 N N . SER A 1 88 ? 6.220 -2.367 -10.790 1.00 92.56 88 SER A N 1
ATOM 669 C CA . SER A 1 88 ? 6.809 -2.913 -12.015 1.00 92.56 88 SER A CA 1
ATOM 670 C C . SER A 1 88 ? 8.066 -3.732 -11.718 1.00 92.56 88 SER A C 1
ATOM 672 O O . SER A 1 88 ? 8.143 -4.891 -12.125 1.00 92.56 88 SER A O 1
ATOM 674 N N . THR A 1 89 ? 8.982 -3.210 -10.889 1.00 89.94 89 THR A N 1
ATOM 675 C CA . THR A 1 89 ? 10.127 -3.990 -10.385 1.00 89.94 89 THR A CA 1
ATOM 676 C C . THR A 1 89 ? 9.681 -5.250 -9.638 1.00 89.94 89 THR A C 1
ATOM 678 O O . THR A 1 89 ? 10.236 -6.322 -9.861 1.00 89.94 89 THR A O 1
ATOM 681 N N . SER A 1 90 ? 8.670 -5.152 -8.768 1.00 91.88 90 SER A N 1
ATOM 682 C CA . SER A 1 90 ? 8.189 -6.284 -7.964 1.00 91.88 90 SER A CA 1
ATOM 683 C C . SER A 1 90 ? 7.604 -7.420 -8.803 1.00 91.88 90 SER A C 1
ATOM 685 O O . SER A 1 90 ? 7.690 -8.576 -8.391 1.00 91.88 90 SER A O 1
ATOM 687 N N . PHE A 1 91 ? 6.976 -7.103 -9.935 1.00 93.25 91 PHE A N 1
ATOM 688 C CA . PHE A 1 91 ? 6.359 -8.084 -10.829 1.00 93.25 91 PHE A CA 1
ATOM 689 C C . PHE A 1 91 ? 7.250 -8.472 -12.017 1.00 93.25 91 PHE A C 1
ATOM 691 O O . PHE A 1 91 ? 6.813 -9.264 -12.849 1.00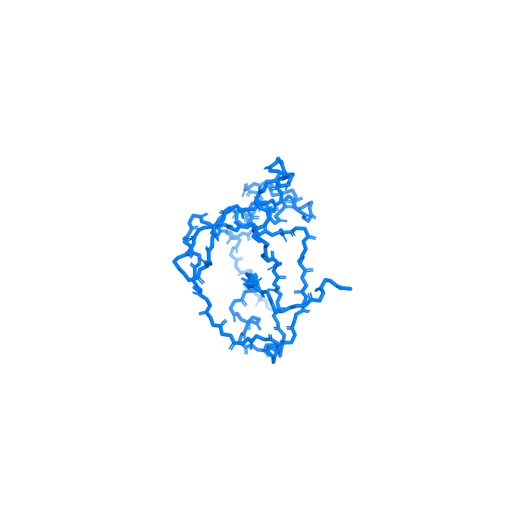 93.25 91 PHE A O 1
ATOM 698 N N . GLY A 1 92 ? 8.474 -7.936 -12.112 1.00 89.50 92 GLY A N 1
ATOM 699 C CA . GLY A 1 92 ? 9.341 -8.147 -13.277 1.00 89.50 92 GLY A CA 1
ATOM 700 C C . GLY A 1 92 ? 8.721 -7.615 -14.572 1.00 89.50 92 GLY A C 1
ATOM 701 O O . GLY A 1 92 ? 8.946 -8.165 -15.646 1.00 89.50 92 GLY A O 1
ATOM 702 N N . LEU A 1 93 ? 7.881 -6.584 -14.463 1.00 86.38 93 LEU A N 1
ATOM 703 C CA . LEU A 1 93 ? 7.332 -5.884 -15.612 1.00 86.38 93 LEU A CA 1
ATOM 704 C C . LEU A 1 93 ? 8.416 -4.903 -16.046 1.00 86.38 93 LEU A C 1
ATOM 706 O O . LEU A 1 93 ? 8.490 -3.789 -15.529 1.00 86.38 93 LEU A O 1
ATOM 710 N N . ASP A 1 94 ? 9.303 -5.353 -16.929 1.00 63.88 94 ASP A N 1
ATOM 711 C CA . ASP A 1 94 ? 10.318 -4.511 -17.559 1.00 63.88 94 ASP A CA 1
ATOM 712 C C . ASP A 1 94 ? 9.612 -3.444 -18.403 1.00 63.88 94 ASP A C 1
ATOM 714 O O . ASP A 1 94 ? 9.374 -3.601 -19.601 1.00 63.88 94 ASP A O 1
ATOM 718 N N . LEU A 1 95 ? 9.203 -2.352 -17.756 1.00 62.06 95 LEU A N 1
ATOM 719 C CA . LEU A 1 95 ? 8.667 -1.195 -18.447 1.00 62.06 95 LEU A CA 1
ATOM 720 C C . LEU A 1 95 ? 9.850 -0.464 -19.065 1.00 62.06 95 LEU A C 1
ATOM 722 O O . LEU A 1 95 ? 10.434 0.438 -18.463 1.00 62.06 95 LEU A O 1
ATOM 726 N N . ASN A 1 96 ? 10.177 -0.815 -20.304 1.00 62.38 96 ASN A N 1
ATOM 727 C CA . ASN A 1 96 ? 10.744 0.184 -21.185 1.00 62.38 96 ASN A CA 1
ATOM 728 C C . ASN A 1 96 ? 9.672 1.282 -21.276 1.00 62.38 96 ASN A C 1
ATOM 730 O O . ASN A 1 96 ? 8.590 1.058 -21.819 1.00 62.38 96 ASN A O 1
ATOM 734 N N . TYR A 1 97 ? 9.901 2.423 -20.627 1.00 60.38 97 TYR A N 1
ATOM 735 C CA . TYR A 1 97 ? 8.887 3.476 -20.478 1.00 60.38 97 TYR A CA 1
ATOM 736 C C . TYR A 1 97 ? 8.327 3.914 -21.845 1.00 60.38 97 TYR A C 1
ATOM 738 O O . TYR A 1 97 ? 7.134 4.184 -21.986 1.00 60.38 97 TYR A O 1
ATOM 746 N N . GLU A 1 98 ? 9.172 3.841 -22.874 1.00 63.50 98 GLU A N 1
ATOM 747 C CA . GLU A 1 98 ? 8.821 4.022 -24.282 1.00 63.50 98 GLU A CA 1
ATOM 748 C C . GLU A 1 98 ? 7.762 3.027 -24.787 1.00 63.50 98 GLU A C 1
ATOM 750 O O . GLU A 1 98 ? 6.815 3.428 -25.459 1.00 63.50 98 GLU A O 1
ATOM 755 N N . ASP A 1 99 ? 7.838 1.742 -24.431 1.00 63.16 99 ASP A N 1
ATOM 756 C CA . ASP A 1 99 ? 6.878 0.723 -24.884 1.00 63.16 99 ASP A CA 1
ATOM 757 C C . ASP A 1 99 ? 5.491 0.927 -24.260 1.00 63.16 99 ASP A C 1
ATOM 759 O O . ASP A 1 99 ? 4.461 0.749 -24.923 1.00 63.16 99 ASP A O 1
ATOM 763 N N . VAL A 1 100 ? 5.446 1.387 -23.007 1.00 58.31 100 VAL A N 1
ATOM 764 C CA . VAL A 1 100 ? 4.194 1.743 -22.324 1.00 58.31 100 VAL A CA 1
ATOM 765 C C . VAL A 1 100 ? 3.560 2.966 -22.976 1.00 58.31 100 VAL A C 1
ATOM 767 O O . VAL A 1 100 ? 2.381 2.917 -23.335 1.00 58.31 100 VAL A O 1
ATOM 770 N N . LEU A 1 101 ? 4.330 4.035 -23.197 1.00 59.66 101 LEU A N 1
ATOM 771 C CA . LEU A 1 101 ? 3.845 5.241 -23.874 1.00 59.66 101 LEU A CA 1
ATOM 772 C C . LEU A 1 101 ? 3.362 4.941 -25.299 1.00 59.66 101 LEU A C 1
ATOM 774 O O . LEU A 1 101 ? 2.295 5.418 -25.699 1.00 59.66 101 LEU A O 1
ATOM 778 N N . ASN A 1 102 ? 4.079 4.084 -26.028 1.00 60.66 102 ASN A N 1
ATOM 779 C CA . ASN A 1 102 ? 3.696 3.616 -27.360 1.00 60.66 102 ASN A CA 1
ATOM 780 C C . ASN A 1 102 ? 2.412 2.770 -27.339 1.00 60.66 102 ASN A C 1
ATOM 782 O O . ASN A 1 102 ? 1.618 2.819 -28.281 1.00 60.66 102 ASN A O 1
ATOM 786 N N . SER A 1 103 ? 2.165 2.006 -26.271 1.00 55.12 103 SER A N 1
ATOM 787 C CA . SER A 1 103 ? 0.928 1.227 -26.117 1.00 55.12 103 SER A CA 1
ATOM 788 C C . SER A 1 103 ? -0.295 2.101 -25.797 1.00 55.12 103 SER A C 1
ATOM 790 O O . SER A 1 103 ? -1.394 1.814 -26.277 1.00 55.12 103 SER A O 1
ATOM 792 N N . LEU A 1 104 ? -0.098 3.199 -25.059 1.00 54.31 104 LEU A N 1
ATOM 793 C CA . LEU A 1 104 ? -1.144 4.152 -24.667 1.00 54.31 104 LEU A CA 1
ATOM 794 C C . LEU A 1 104 ? -1.513 5.145 -25.780 1.00 54.31 104 LEU A C 1
ATOM 796 O O . LEU A 1 104 ? -2.606 5.710 -25.763 1.00 54.31 104 LEU A O 1
ATOM 800 N N . SER A 1 105 ?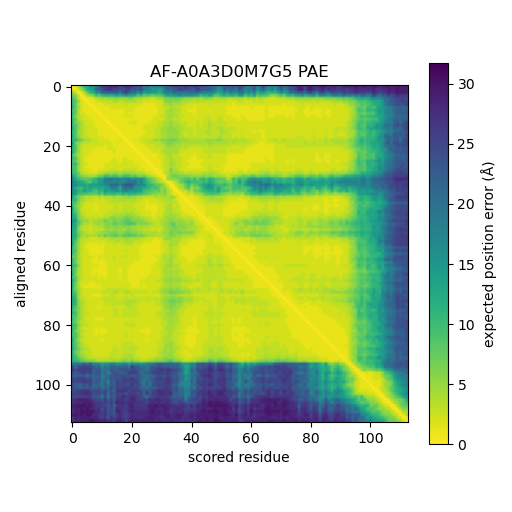 -0.634 5.338 -26.765 1.00 57.34 105 SER A N 1
ATOM 801 C CA . SER A 1 105 ? -0.843 6.237 -27.909 1.00 57.34 105 SER A CA 1
ATOM 802 C C . SER A 1 105 ? -1.418 5.542 -29.151 1.00 57.34 105 SER A C 1
ATOM 804 O O . SER A 1 105 ? -1.681 6.201 -30.159 1.00 57.34 105 SER A O 1
ATOM 806 N N . ARG A 1 106 ? -1.701 4.230 -29.100 1.00 45.16 106 ARG A N 1
ATOM 807 C CA . ARG A 1 106 ? -2.387 3.542 -30.205 1.00 45.16 106 ARG A CA 1
ATOM 808 C C . ARG A 1 106 ? -3.849 4.002 -30.298 1.00 45.16 106 ARG A C 1
ATOM 810 O O . ARG A 1 106 ? -4.624 3.731 -29.378 1.00 45.16 106 ARG A O 1
ATOM 817 N N . PRO A 1 107 ? -4.291 4.619 -31.412 1.00 46.78 107 PRO A N 1
ATOM 818 C CA . PRO A 1 107 ? -5.705 4.912 -31.596 1.00 46.78 107 PRO A CA 1
ATOM 819 C C . PRO A 1 107 ? -6.496 3.599 -31.614 1.00 46.78 107 PRO A C 1
ATOM 821 O O . PRO A 1 107 ? -6.081 2.625 -32.250 1.00 46.78 107 PRO A O 1
ATOM 824 N N . LYS A 1 108 ? -7.641 3.565 -30.914 1.00 53.19 108 LYS A N 1
ATOM 825 C CA . LYS A 1 108 ? -8.575 2.429 -30.937 1.00 53.19 108 LYS A CA 1
ATOM 826 C C . LYS A 1 108 ? -8.889 2.105 -32.397 1.00 53.19 108 LYS A C 1
ATOM 828 O O . LYS A 1 108 ? -9.607 2.860 -33.051 1.00 53.19 108 LYS A O 1
ATOM 833 N N . ARG A 1 109 ? -8.333 1.006 -32.921 1.00 47.75 109 ARG A N 1
ATOM 834 C CA . ARG A 1 109 ? -8.610 0.537 -34.283 1.00 47.75 109 ARG A CA 1
ATOM 835 C C . ARG A 1 109 ? -10.118 0.334 -34.393 1.00 47.75 109 ARG A C 1
ATOM 837 O O . ARG A 1 109 ? -10.677 -0.573 -33.779 1.00 47.75 109 ARG A O 1
ATOM 844 N N . GLY A 1 110 ? -10.769 1.228 -35.133 1.00 48.41 110 GLY A N 1
ATOM 845 C CA . GLY A 1 110 ? -12.177 1.121 -35.464 1.00 48.41 110 GLY A CA 1
ATOM 846 C C . GLY A 1 110 ? -12.413 -0.214 -36.152 1.00 48.41 110 GLY A C 1
ATOM 847 O O . GLY A 1 110 ? -11.815 -0.509 -37.185 1.00 48.41 110 GLY A O 1
ATOM 848 N N . ARG A 1 111 ? -13.274 -1.030 -35.552 1.00 48.09 111 ARG A N 1
ATOM 849 C CA . ARG A 1 111 ? -13.803 -2.242 -36.164 1.00 48.09 111 ARG A CA 1
ATOM 850 C C . ARG A 1 111 ? -14.684 -1.794 -37.334 1.00 48.09 111 ARG A C 1
ATOM 852 O O . ARG A 1 111 ? -15.813 -1.364 -37.108 1.00 48.09 111 ARG A O 1
ATOM 859 N N . LYS A 1 112 ? -14.169 -1.829 -38.563 1.00 45.16 112 LYS A N 1
ATOM 860 C CA . LYS A 1 112 ? -15.012 -1.780 -39.763 1.00 45.16 112 LYS A CA 1
ATOM 861 C C . LYS A 1 112 ? -15.205 -3.206 -40.274 1.00 45.16 112 LYS A C 1
ATOM 863 O O . LYS A 1 112 ? -14.247 -3.971 -40.329 1.00 45.16 112 LYS A O 1
ATOM 868 N N . LYS A 1 113 ? -16.488 -3.518 -40.470 1.00 42.62 113 LYS A N 1
ATOM 869 C CA . LYS A 1 113 ? -17.052 -4.750 -41.023 1.00 42.62 113 LYS A CA 1
ATOM 870 C C . LYS A 1 113 ? -16.498 -5.040 -42.409 1.00 42.62 113 LYS A C 1
ATOM 872 O O . LYS A 1 113 ? -16.214 -4.049 -43.117 1.00 42.62 113 LYS A O 1
#

Mean predicted aligned error: 8.69 Å

Solvent-accessible surface area (backbone atoms only — not comparable to full-atom values): 7067 Å² total; per-residue (Å²): 129,92,82,76,95,68,64,62,48,79,69,53,54,69,69,49,57,68,74,44,74,43,41,37,28,23,41,43,41,72,64,61,86,64,70,78,80,45,74,34,53,43,82,47,77,51,93,75,41,100,53,60,24,27,38,33,47,79,49,63,43,78,40,55,52,87,76,62,86,77,84,74,77,82,79,53,74,68,56,50,54,52,46,56,56,22,40,26,63,57,68,68,48,81,70,54,63,66,61,55,54,58,61,73,65,56,74,83,78,77,87,74,132

Foldseek 3Di:
DPDDDFDWAFPDDPVCVVPPQKTKIFTKAPPCPPPVVQLLWDWDDDPLDPHIIITRLLRIDIDGPVSDDDDSDDDDPVSSVSNVVSNCVSVVVPCPVVVVVVVVPDDDPDDDD

Radius of gyration: 16.64 Å; Cα contacts (8 Å, |Δi|>4): 133; chains: 1; bounding box: 35×27×55 Å

Sequence (113 aa):
EQGGVRPVVVLQNDQGNLCSPTVIAAAVTSKVGKKTWQPTHLTITNPNLPKDSVVLLEQIRTLDKKRLIEKVGSLSLVQVKEIDLKLSTSFGLDLNYEDVLNSLSRPKRGRKK

pLDDT: mean 84.4, std 17.11, range [42.62, 98.5]

Nearest PDB structures (foldseek):
  9g2a-assembly1_B  TM=9.210E-01  e=1.575E-09  Staphylococcus aureus subsp. aureus N315
  6kyt-assembly1_A  TM=8.901E-01  e=1.960E-06  Mycobacterium tuberculosis H37Rv
  6kyt-assembly1_K  TM=9.106E-01  e=1.030E-05  Mycobacterium tuberculosis H37Rv
  6kyt-assembly2_E  TM=9.046E-01  e=9.682E-06  Mycobacterium tuberculosis H37Rv
  6kyt-assembly1_J  TM=8.971E-01  e=1.400E-05  Mycobacterium tuberculosis H37Rv